Protein AF-A0A7Y2XFE0-F1 (afdb_monomer)

pLDDT: mean 87.43, std 7.65, range [63.19, 95.75]

Structure (mmCIF, N/CA/C/O backbone):
data_AF-A0A7Y2XFE0-F1
#
_entry.id   AF-A0A7Y2XFE0-F1
#
loop_
_atom_site.group_PDB
_atom_site.id
_atom_site.type_symbol
_atom_site.label_atom_id
_atom_site.label_alt_id
_atom_site.label_comp_id
_atom_site.label_asym_id
_atom_site.label_entity_id
_atom_site.label_seq_id
_atom_site.pdbx_PDB_ins_code
_atom_site.Cartn_x
_atom_site.Cartn_y
_atom_site.Cartn_z
_atom_site.occupancy
_atom_site.B_iso_or_equiv
_atom_site.auth_seq_id
_atom_site.auth_comp_id
_atom_site.auth_asym_id
_atom_site.auth_atom_id
_atom_site.pdbx_PDB_model_num
ATOM 1 N N . MET A 1 1 ? -10.496 -7.283 2.734 1.00 88.19 1 MET A N 1
ATOM 2 C CA . MET A 1 1 ? -9.833 -7.106 1.423 1.00 88.19 1 MET A CA 1
ATOM 3 C C . MET A 1 1 ? -8.319 -7.290 1.549 1.00 88.19 1 MET A C 1
ATOM 5 O O . MET A 1 1 ? -7.762 -6.968 2.597 1.00 88.19 1 MET A O 1
ATOM 9 N N . ARG A 1 2 ? -7.640 -7.818 0.521 1.00 92.25 2 ARG A N 1
ATOM 10 C CA . ARG A 1 2 ? -6.165 -7.835 0.443 1.00 92.25 2 ARG A CA 1
ATOM 11 C C . ARG A 1 2 ? -5.717 -6.831 -0.615 1.00 92.25 2 ARG A C 1
ATOM 13 O O . ARG A 1 2 ? -6.245 -6.852 -1.717 1.00 92.25 2 ARG A O 1
ATOM 20 N N . VAL A 1 3 ? -4.773 -5.962 -0.265 1.00 91.88 3 VAL A N 1
ATOM 21 C CA . VAL A 1 3 ? -4.300 -4.867 -1.125 1.00 91.88 3 VAL A CA 1
ATOM 22 C C . VAL A 1 3 ? -2.779 -4.903 -1.183 1.00 91.88 3 VAL A C 1
ATOM 24 O O . VAL A 1 3 ? -2.113 -4.857 -0.147 1.00 91.88 3 VAL A O 1
ATOM 27 N N . VAL A 1 4 ? -2.214 -4.978 -2.384 1.00 91.44 4 VAL A N 1
ATOM 28 C CA . VAL A 1 4 ? -0.762 -4.902 -2.580 1.00 91.44 4 VAL A CA 1
ATOM 29 C C . VAL A 1 4 ? -0.333 -3.438 -2.528 1.00 91.44 4 VAL A C 1
ATOM 31 O O . VAL A 1 4 ? -0.890 -2.592 -3.219 1.00 91.44 4 VAL A O 1
ATOM 34 N N . CYS A 1 5 ? 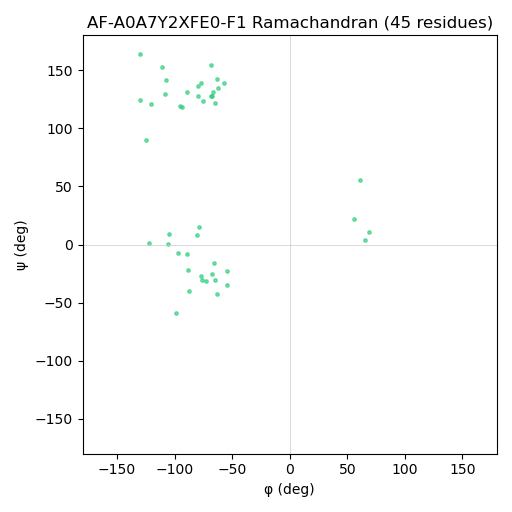0.653 -3.119 -1.689 1.00 91.62 5 CYS A N 1
ATOM 35 C CA . CYS A 1 5 ? 1.205 -1.769 -1.628 1.00 91.62 5 CYS A CA 1
ATOM 36 C C . CYS A 1 5 ? 1.958 -1.441 -2.932 1.00 91.62 5 CYS A C 1
ATOM 38 O O . CYS A 1 5 ? 2.873 -2.187 -3.279 1.00 91.62 5 CYS A O 1
ATOM 40 N N . PRO A 1 6 ? 1.674 -0.315 -3.609 1.00 88.50 6 PRO A N 1
ATOM 41 C CA . PRO A 1 6 ? 2.350 0.039 -4.860 1.00 88.50 6 PRO A CA 1
ATOM 42 C C . PRO A 1 6 ? 3.841 0.3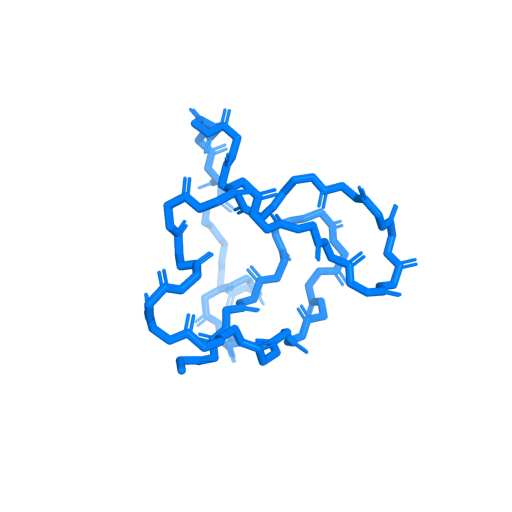69 -4.678 1.00 88.50 6 PRO A C 1
ATOM 44 O O .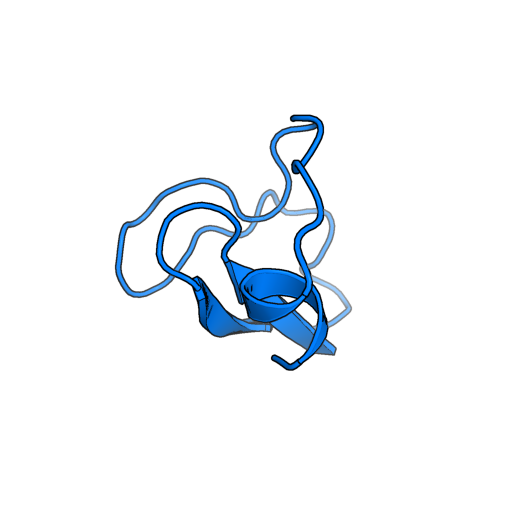 PRO A 1 6 ? 4.620 0.176 -5.600 1.00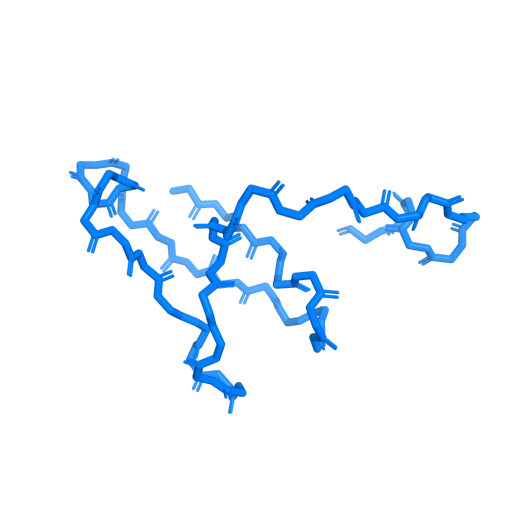 88.50 6 PRO A O 1
ATOM 47 N N . ASN A 1 7 ? 4.253 0.818 -3.485 1.00 89.94 7 ASN A N 1
ATOM 48 C CA . ASN A 1 7 ? 5.627 1.268 -3.224 1.00 89.94 7 ASN A CA 1
ATOM 49 C C . ASN A 1 7 ? 6.580 0.145 -2.796 1.00 89.94 7 ASN A C 1
ATOM 51 O O . ASN A 1 7 ? 7.746 0.136 -3.172 1.00 89.94 7 ASN A O 1
ATOM 55 N N . CYS A 1 8 ? 6.115 -0.787 -1.959 1.00 91.56 8 CYS A N 1
ATOM 56 C CA . CYS A 1 8 ? 6.965 -1.854 -1.410 1.00 91.56 8 CYS A CA 1
ATOM 57 C C . CYS A 1 8 ? 6.460 -3.267 -1.717 1.00 91.56 8 CYS A C 1
ATOM 59 O O . CYS A 1 8 ? 7.048 -4.246 -1.250 1.00 91.56 8 CYS A O 1
ATOM 61 N N . HIS A 1 9 ? 5.347 -3.376 -2.450 1.00 90.44 9 HIS A N 1
ATOM 62 C CA . HIS A 1 9 ? 4.725 -4.626 -2.894 1.00 90.44 9 HIS A CA 1
ATOM 63 C C . HIS A 1 9 ? 4.384 -5.622 -1.781 1.00 90.44 9 HIS A C 1
ATOM 65 O O . HIS A 1 9 ? 4.255 -6.819 -2.023 1.00 90.44 9 HIS A O 1
ATOM 71 N N . THR A 1 10 ? 4.249 -5.139 -0.546 1.00 93.56 10 THR A N 1
ATOM 72 C CA . THR A 1 10 ? 3.759 -5.949 0.570 1.00 93.56 10 THR A CA 1
ATOM 73 C C . THR A 1 10 ? 2.242 -6.038 0.494 1.00 93.56 10 THR A C 1
ATOM 75 O O . THR A 1 10 ? 1.574 -5.025 0.279 1.00 93.56 10 THR A O 1
ATOM 78 N N . THR A 1 11 ? 1.693 -7.230 0.704 1.00 94.44 11 THR A N 1
ATOM 79 C CA . THR A 1 11 ? 0.247 -7.436 0.818 1.00 94.44 11 THR A CA 1
ATOM 80 C C . THR A 1 11 ? -0.234 -6.958 2.181 1.00 94.44 11 THR A C 1
ATOM 82 O O . THR A 1 11 ? 0.246 -7.413 3.217 1.00 94.44 11 THR A O 1
ATOM 85 N N . ASN A 1 12 ? -1.191 -6.038 2.184 1.00 94.31 12 ASN A N 1
ATOM 86 C CA . ASN A 1 12 ? -1.822 -5.498 3.379 1.00 94.31 12 ASN A CA 1
ATOM 87 C C . ASN A 1 12 ? -3.238 -6.056 3.483 1.00 94.31 12 ASN A C 1
ATOM 89 O O . ASN A 1 12 ? -3.941 -6.205 2.479 1.00 94.31 12 ASN A O 1
ATOM 93 N N . GLN A 1 13 ? -3.662 -6.353 4.704 1.00 95.50 13 GLN A N 1
ATOM 94 C CA . GLN A 1 13 ? -5.040 -6.717 4.986 1.00 95.50 13 GLN A CA 1
ATOM 95 C C . GLN A 1 13 ? -5.787 -5.451 5.396 1.00 95.50 13 GLN A C 1
ATOM 97 O O . GLN A 1 13 ? -5.427 -4.804 6.376 1.00 95.50 13 GLN A O 1
ATOM 102 N N . VAL A 1 14 ? -6.801 -5.086 4.618 1.00 93.06 14 VAL A N 1
ATOM 103 C CA . VAL A 1 14 ? -7.605 -3.888 4.859 1.00 93.06 14 VAL A CA 1
ATOM 104 C C . VAL A 1 14 ? -9.055 -4.332 5.056 1.00 93.06 14 VAL A C 1
ATOM 106 O O . VAL A 1 14 ? -9.603 -5.005 4.170 1.00 93.06 14 VAL A O 1
ATOM 109 N N . PRO A 1 15 ? -9.675 -4.036 6.213 1.00 93.75 15 PRO A N 1
ATOM 110 C CA . PRO A 1 15 ? -11.114 -4.199 6.392 1.00 93.75 15 PRO A CA 1
ATOM 111 C C . PRO A 1 15 ? -11.857 -3.383 5.336 1.00 93.75 15 PRO A C 1
ATOM 113 O O . PRO A 1 15 ? -11.445 -2.274 5.012 1.00 93.75 15 PRO A O 1
ATOM 116 N N . GLU A 1 16 ? -12.917 -3.941 4.767 1.00 91.00 16 GLU A N 1
ATOM 117 C CA . GLU A 1 16 ? -13.606 -3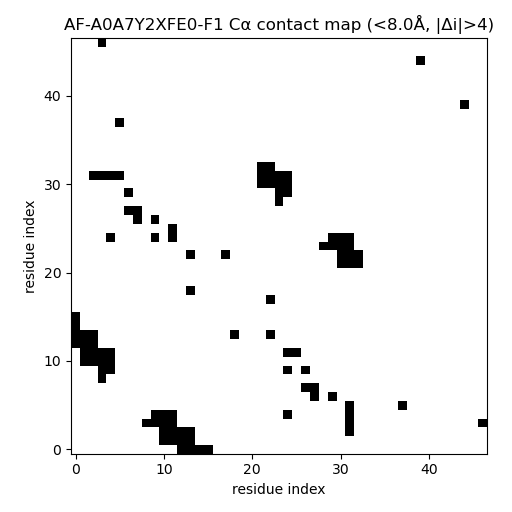.345 3.615 1.00 91.00 16 GLU A CA 1
ATOM 118 C C . GLU A 1 16 ? -14.220 -1.979 3.947 1.00 91.00 16 GLU A C 1
ATOM 120 O O . GLU A 1 16 ? -14.011 -1.001 3.237 1.00 91.00 16 GLU A O 1
ATOM 125 N N . GLU A 1 17 ? -14.834 -1.898 5.121 1.00 92.81 17 GLU A N 1
ATOM 126 C CA . GLU A 1 17 ? -15.333 -0.682 5.773 1.00 92.81 17 GLU A CA 1
ATOM 127 C C . GLU A 1 17 ? -14.267 0.416 5.940 1.00 92.81 17 GLU A C 1
ATOM 129 O O . GLU A 1 17 ? -14.611 1.589 6.008 1.00 92.81 17 GLU A O 1
ATOM 134 N N . ARG A 1 18 ? -12.973 0.066 5.933 1.00 88.44 18 ARG A N 1
ATOM 135 C CA . ARG A 1 18 ? -11.854 1.006 6.116 1.00 88.44 18 ARG A CA 1
ATOM 136 C C . ARG A 1 18 ? -11.102 1.339 4.828 1.00 88.44 18 ARG A C 1
ATOM 138 O O . ARG A 1 18 ? -10.038 1.958 4.875 1.00 88.44 18 ARG A O 1
ATOM 145 N N . LEU A 1 19 ? -11.611 0.924 3.666 1.00 86.75 19 LEU A N 1
ATOM 146 C CA . LEU A 1 19 ? -10.969 1.218 2.378 1.00 86.75 19 LEU A CA 1
ATOM 147 C C . LEU A 1 19 ? -10.947 2.722 2.066 1.00 86.75 19 LEU A C 1
ATOM 149 O O . LEU A 1 19 ? -10.004 3.189 1.429 1.00 86.75 19 LEU A O 1
ATOM 153 N N . GLN A 1 20 ? -11.945 3.473 2.539 1.00 87.69 20 GLN A N 1
ATOM 154 C CA . GLN A 1 20 ? -12.057 4.919 2.315 1.00 87.69 20 GLN A CA 1
ATOM 155 C C . GLN A 1 20 ? -11.347 5.768 3.384 1.00 87.69 20 GLN A C 1
ATOM 157 O O . GLN A 1 20 ? -11.149 6.961 3.177 1.00 87.69 20 GLN A O 1
ATOM 162 N N . ASP A 1 21 ? -10.860 5.160 4.470 1.00 90.56 21 ASP A N 1
ATOM 163 C CA . ASP A 1 21 ? -10.215 5.860 5.596 1.00 90.56 21 ASP A CA 1
ATOM 164 C C . ASP A 1 21 ? -8.750 6.264 5.323 1.00 90.56 21 ASP A C 1
ATOM 166 O O . ASP A 1 21 ? -7.982 6.537 6.247 1.00 90.56 21 ASP A O 1
ATOM 170 N N . GLY 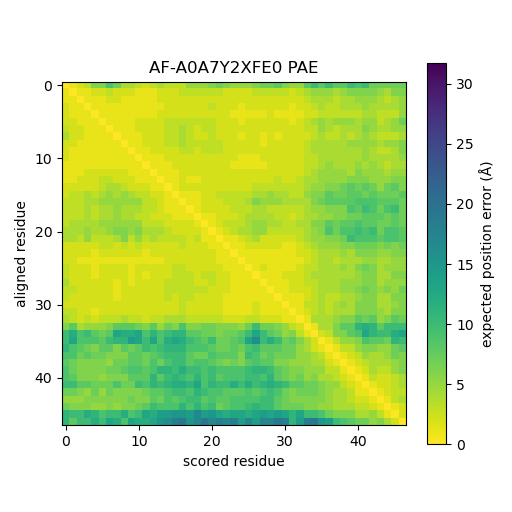A 1 22 ? -8.307 6.240 4.064 1.00 89.31 22 GLY A N 1
ATOM 171 C CA . GLY A 1 22 ? -6.910 6.490 3.696 1.00 89.31 22 GLY A CA 1
ATOM 172 C C . GLY A 1 22 ? -5.924 5.482 4.311 1.00 89.31 22 GLY A C 1
ATOM 173 O O . GLY A 1 22 ? -4.975 5.888 4.993 1.00 89.31 22 GLY A O 1
ATOM 174 N N . PRO A 1 23 ? -6.109 4.163 4.098 1.00 92.94 23 PRO A N 1
ATOM 175 C CA . PRO A 1 23 ? -5.254 3.150 4.698 1.00 92.94 23 PRO A CA 1
ATOM 176 C C . PRO A 1 23 ? -3.800 3.276 4.219 1.00 92.94 23 PRO A C 1
ATOM 178 O O . PRO A 1 23 ? -3.509 3.560 3.052 1.00 92.94 23 PRO A O 1
ATOM 181 N N . ARG A 1 24 ? -2.868 3.030 5.143 1.00 94.81 24 ARG A N 1
ATOM 182 C CA . ARG A 1 24 ? -1.417 3.073 4.912 1.00 94.81 24 ARG A CA 1
ATOM 183 C C . ARG A 1 24 ? -0.816 1.678 4.982 1.00 94.81 24 ARG A C 1
ATOM 185 O O . ARG A 1 24 ? -1.325 0.803 5.679 1.00 94.81 24 ARG A O 1
ATOM 192 N N . CYS A 1 25 ? 0.292 1.475 4.282 1.00 95.19 25 CYS A N 1
ATOM 193 C CA . CYS A 1 25 ? 1.012 0.215 4.318 1.00 95.19 25 CYS A CA 1
ATOM 194 C C . CYS A 1 25 ? 1.624 -0.034 5.703 1.00 95.19 25 CYS A C 1
ATOM 196 O O . CYS A 1 25 ? 2.357 0.807 6.219 1.00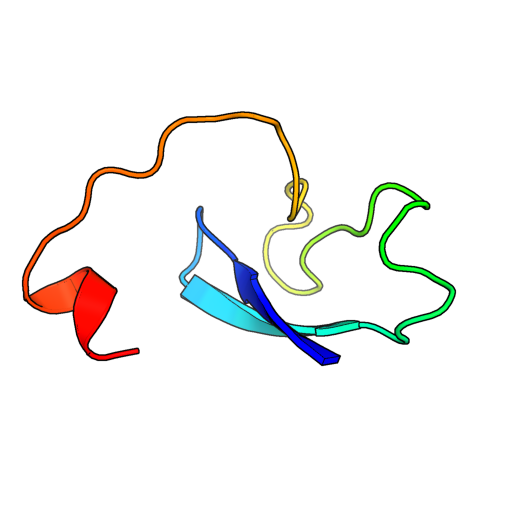 95.19 25 CYS A O 1
ATOM 198 N N . GLY A 1 26 ? 1.422 -1.230 6.258 1.00 94.38 26 GLY A N 1
ATOM 199 C CA . GLY A 1 26 ? 2.016 -1.629 7.538 1.00 94.38 26 GLY A CA 1
ATOM 200 C C . GLY A 1 26 ? 3.546 -1.754 7.523 1.00 94.38 26 GLY A C 1
ATOM 201 O O . GLY A 1 26 ? 4.157 -1.780 8.585 1.00 94.38 26 GLY A O 1
ATOM 202 N N . LYS A 1 27 ? 4.175 -1.812 6.337 1.00 95.75 27 LYS A N 1
ATOM 203 C CA . LYS A 1 27 ? 5.635 -1.933 6.178 1.00 95.75 27 LYS A CA 1
ATOM 204 C C . LYS A 1 27 ? 6.318 -0.594 5.900 1.00 95.75 27 LYS A C 1
ATOM 206 O O . LYS A 1 27 ? 7.190 -0.190 6.658 1.00 95.75 27 LYS A O 1
ATOM 211 N N . CYS A 1 28 ? 5.946 0.096 4.819 1.00 95.44 28 CYS A N 1
ATOM 212 C CA . CYS A 1 28 ? 6.595 1.355 4.427 1.00 95.44 28 CYS A CA 1
ATOM 213 C C . CYS A 1 28 ? 5.853 2.619 4.888 1.00 95.44 28 CYS A C 1
ATOM 215 O O . CYS A 1 28 ? 6.398 3.706 4.749 1.00 95.44 28 CYS A O 1
ATOM 217 N N . ARG A 1 29 ? 4.641 2.497 5.453 1.00 94.38 29 ARG A N 1
ATOM 218 C CA . ARG A 1 29 ? 3.781 3.609 5.923 1.00 94.38 29 ARG A CA 1
ATOM 219 C C . ARG A 1 29 ? 3.259 4.569 4.843 1.00 94.38 29 ARG A C 1
ATOM 221 O O . ARG A 1 29 ? 2.528 5.511 5.162 1.00 94.38 29 ARG A O 1
ATOM 228 N N . GLU A 1 30 ? 3.547 4.283 3.579 1.00 92.62 30 GLU A N 1
ATOM 229 C CA . GLU A 1 30 ? 2.976 4.997 2.437 1.00 92.62 30 GLU A CA 1
ATOM 230 C C . GLU A 1 30 ? 1.478 4.732 2.273 1.00 92.62 30 GLU A C 1
ATOM 232 O O . GLU A 1 30 ? 0.971 3.684 2.688 1.00 92.62 30 GLU A O 1
ATOM 237 N N . ALA A 1 31 ? 0.768 5.671 1.647 1.00 92.50 31 ALA A N 1
ATOM 238 C CA . ALA A 1 31 ? -0.648 5.508 1.329 1.00 92.50 31 ALA A CA 1
ATOM 239 C C . ALA A 1 31 ? -0.858 4.324 0.369 1.00 92.50 31 ALA A C 1
ATOM 241 O O . ALA A 1 31 ? -0.135 4.175 -0.618 1.00 92.50 31 ALA A O 1
ATOM 242 N N . LEU A 1 32 ? -1.852 3.477 0.653 1.00 90.12 32 LEU A N 1
ATOM 243 C CA . LEU A 1 32 ? -2.235 2.388 -0.255 1.00 90.12 32 LEU A CA 1
ATOM 244 C C . LEU A 1 32 ? -3.037 2.906 -1.451 1.00 90.12 32 LEU A C 1
ATOM 246 O O . LEU A 1 32 ? -2.929 2.355 -2.541 1.00 90.12 32 LEU A O 1
ATOM 250 N N . PHE A 1 33 ? -3.793 3.986 -1.251 1.00 88.31 33 PHE A N 1
ATOM 251 C CA . PHE A 1 33 ? -4.597 4.642 -2.276 1.00 88.31 33 PHE A CA 1
ATOM 252 C C . PHE A 1 33 ? -4.206 6.120 -2.341 1.00 88.31 33 PHE A C 1
ATOM 254 O O . PHE A 1 33 ? -4.732 6.945 -1.602 1.00 88.31 33 PHE A O 1
ATOM 261 N N . GLY A 1 34 ? -3.217 6.437 -3.179 1.00 77.69 34 GLY A N 1
ATOM 262 C CA . GLY A 1 34 ? -2.703 7.802 -3.361 1.00 77.69 34 GLY A CA 1
ATOM 263 C C . GLY A 1 34 ? -3.134 8.475 -4.667 1.00 77.69 34 GLY A C 1
ATOM 264 O O . GLY A 1 34 ? -2.705 9.590 -4.934 1.00 77.69 34 GLY A O 1
ATOM 265 N N . GLY A 1 35 ? -3.930 7.795 -5.504 1.00 74.38 35 GLY A N 1
ATOM 266 C CA . GLY A 1 35 ? -4.295 8.284 -6.840 1.00 74.38 35 GLY A CA 1
ATOM 267 C C . GLY A 1 35 ? -3.134 8.306 -7.843 1.00 74.38 35 GLY A C 1
ATOM 268 O O . GLY A 1 35 ? -3.268 8.878 -8.920 1.00 74.38 35 GLY A O 1
ATOM 269 N N . SER A 1 36 ? -1.996 7.697 -7.505 1.00 70.81 36 SER A N 1
ATOM 270 C CA . SER A 1 36 ? -0.865 7.555 -8.414 1.00 70.81 36 SER A CA 1
ATOM 271 C C . SER A 1 36 ? -1.119 6.444 -9.431 1.00 70.81 36 SER A C 1
ATOM 273 O O . SER A 1 36 ? -1.628 5.371 -9.100 1.00 70.81 36 SER A O 1
ATOM 275 N N . VAL A 1 37 ? -0.737 6.699 -10.682 1.00 76.38 37 VAL A N 1
ATOM 276 C CA . VAL A 1 37 ? -0.696 5.674 -11.728 1.00 76.38 37 VAL A CA 1
ATOM 277 C C . VAL A 1 37 ? 0.421 4.693 -11.383 1.00 76.38 37 VAL A C 1
ATOM 279 O O . VAL A 1 37 ? 1.552 5.104 -11.122 1.00 76.38 37 VAL A O 1
ATOM 282 N N . LEU A 1 38 ? 0.098 3.401 -11.351 1.00 79.00 38 LEU A N 1
ATOM 283 C CA . LEU A 1 38 ? 1.085 2.344 -11.175 1.00 79.00 38 LEU A CA 1
ATOM 284 C C . LEU A 1 38 ? 1.490 1.812 -12.547 1.00 79.00 38 LEU A C 1
ATOM 286 O O . LEU A 1 38 ? 0.655 1.268 -13.268 1.00 79.00 38 LEU A O 1
ATOM 290 N N . GLU A 1 39 ? 2.772 1.930 -12.877 1.00 80.06 39 GLU A N 1
ATOM 291 C CA . GLU A 1 39 ? 3.328 1.283 -14.061 1.00 80.06 39 GLU A CA 1
ATOM 292 C C . GLU A 1 39 ? 3.264 -0.242 -1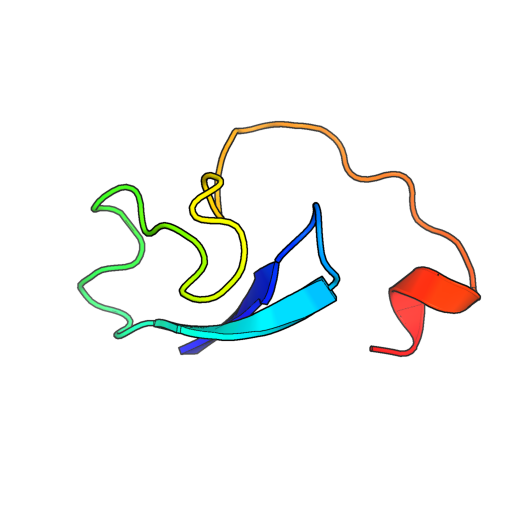3.907 1.00 80.06 39 GLU A C 1
ATOM 294 O O . GLU A 1 39 ? 3.793 -0.836 -12.957 1.00 80.06 39 GLU A O 1
ATOM 299 N N . LEU A 1 40 ? 2.578 -0.884 -14.850 1.00 79.00 40 LEU A N 1
ATOM 300 C CA . LEU A 1 40 ? 2.435 -2.330 -14.888 1.00 79.00 40 LEU A CA 1
ATOM 301 C C . LEU A 1 40 ? 3.585 -2.938 -15.691 1.00 79.00 40 LEU A C 1
ATOM 303 O O . LEU A 1 40 ? 3.880 -2.547 -16.814 1.00 79.00 40 LEU A O 1
ATOM 307 N N . SER A 1 41 ? 4.208 -3.954 -15.115 1.00 81.44 41 SER A N 1
ATOM 308 C CA . SER A 1 41 ? 5.214 -4.798 -15.746 1.00 81.44 41 SER A CA 1
ATOM 309 C C . SER A 1 41 ? 4.831 -6.254 -15.511 1.00 81.44 41 SER A C 1
ATOM 311 O O . SER A 1 41 ? 4.061 -6.559 -14.597 1.00 81.44 41 SER A O 1
ATOM 313 N N . ALA A 1 42 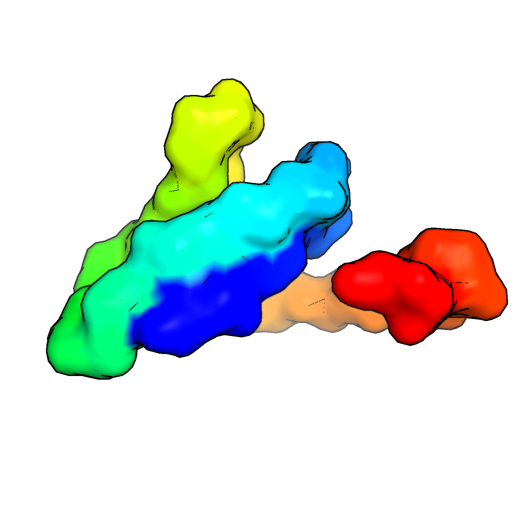? 5.416 -7.182 -16.270 1.00 82.25 42 ALA A N 1
ATOM 314 C CA . ALA A 1 42 ? 5.201 -8.609 -16.025 1.00 82.25 42 ALA A CA 1
ATOM 315 C C . ALA A 1 42 ? 5.527 -9.002 -14.568 1.00 82.25 42 ALA A C 1
ATOM 317 O O . ALA A 1 42 ? 4.827 -9.814 -13.971 1.00 82.25 42 ALA A O 1
ATOM 318 N N . ALA A 1 43 ? 6.540 -8.367 -13.968 1.00 78.88 43 ALA A N 1
ATOM 319 C CA . ALA A 1 43 ? 6.949 -8.617 -12.589 1.00 78.88 43 ALA A CA 1
ATOM 320 C C . ALA A 1 43 ? 5.969 -8.061 -11.538 1.00 78.88 43 ALA A C 1
ATOM 322 O O . ALA A 1 43 ? 5.855 -8.629 -10.450 1.00 78.88 43 ALA A O 1
ATOM 323 N N . THR A 1 44 ? 5.277 -6.955 -11.833 1.00 77.00 44 THR A N 1
ATOM 324 C CA . THR A 1 44 ? 4.294 -6.350 -10.917 1.00 77.00 44 THR A CA 1
ATOM 325 C C . THR A 1 44 ? 2.891 -6.926 -11.088 1.00 77.00 44 THR A C 1
ATOM 327 O O . THR A 1 44 ? 2.122 -6.889 -10.135 1.00 77.00 44 THR A O 1
ATOM 330 N N . PHE A 1 45 ? 2.577 -7.517 -12.244 1.00 79.94 45 PHE A N 1
ATOM 331 C CA . PHE A 1 45 ? 1.290 -8.166 -12.517 1.00 79.94 45 PHE A CA 1
ATOM 332 C C . PHE A 1 45 ? 1.143 -9.559 -11.877 1.00 79.94 45 PHE A C 1
ATOM 334 O O . PHE A 1 45 ? 0.036 -9.991 -11.585 1.00 79.94 45 PHE A O 1
ATOM 341 N N . GLN A 1 46 ? 2.246 -10.275 -11.645 1.00 75.94 46 GLN A N 1
ATOM 342 C CA . GLN A 1 46 ? 2.229 -11.642 -11.096 1.00 75.94 46 GLN A CA 1
ATOM 343 C C . GLN A 1 46 ? 2.058 -11.721 -9.562 1.00 75.94 46 GLN A C 1
ATOM 345 O O . GLN A 1 46 ? 2.231 -12.798 -8.991 1.00 75.94 46 GLN A O 1
ATOM 350 N N . ARG A 1 47 ? 1.774 -10.606 -8.881 1.00 63.19 47 ARG A N 1
ATOM 351 C CA . ARG A 1 47 ? 1.655 -10.524 -7.414 1.00 63.19 47 ARG A CA 1
ATOM 352 C C . ARG A 1 47 ? 0.217 -10.307 -6.976 1.00 63.19 47 ARG A C 1
ATOM 354 O O . ARG A 1 47 ? -0.139 -10.866 -5.915 1.00 63.19 47 ARG A O 1
#

Mean predicted aligned error: 4.44 Å

Solvent-accessible surface area (backbone atoms only — not comparable to full-atom values): 3235 Å² total; per-residue (Å²): 83,80,44,66,26,85,88,79,65,49,79,37,81,42,59,70,93,45,65,82,72,66,46,53,33,91,83,82,61,46,63,56,75,74,87,70,87,77,87,81,43,78,82,65,68,78,112

Sequence (47 aa):
MRVVCPNCHTTNQVPEERLQDGPRCGKCREALFGGSVLELSAATFQR

Nearest PDB structures (foldseek):
  3p2a-assembly2_B  TM=8.861E-01  e=6.966E-03  Yersinia pestis CO92
  2ppt-assembly1_B  TM=8.247E-01  e=2.179E-02  Rhodobacter capsulatus
  7ysi-assembly1_A  TM=8.297E-01  e=2.513E-02  Acinetobacter baumannii
  7d6l-assembly1_A  TM=8.045E-01  e=1.360E+00  Deinococcus radiodurans R1 = ATCC 13939 = DSM 20539
  1spw-assembly1_A  TM=6.345E-01  e=1.684E+00  Megalodesulfovibrio gigas

Radius of gyration: 10.65 Å; Cα contacts (8 Å, |Δi|>4): 51; chains: 1; bounding box: 22×20×24 Å

Secondary structure (DSSP, 8-state):
-EEE-TTT--EEE--GGGTTS--B-TTT--BS---PPPPP-HHHHT-

Foldseek 3Di:
DWAQALPPRDIDDDDPVCPPVQDADPPPRHTSDPVDDRDDDPVSVVD